Protein AF-A0A8X6MNX5-F1 (afdb_monomer_lite)

Structure (mmCIF, N/CA/C/O backbone):
data_AF-A0A8X6MNX5-F1
#
_entry.id   AF-A0A8X6MNX5-F1
#
loop_
_atom_site.group_PDB
_atom_site.id
_atom_site.type_symbol
_atom_site.label_atom_id
_atom_site.label_alt_id
_atom_site.label_comp_id
_atom_site.label_asym_id
_atom_site.label_entity_id
_atom_site.label_seq_id
_atom_site.pdbx_PDB_ins_code
_atom_site.Cartn_x
_atom_site.Cartn_y
_atom_site.Cartn_z
_atom_site.occupancy
_atom_site.B_iso_or_equiv
_atom_site.auth_seq_id
_atom_site.auth_comp_id
_atom_site.auth_asym_id
_atom_site.auth_atom_id
_atom_site.pdbx_PDB_model_num
ATOM 1 N N . MET A 1 1 ? -9.652 27.162 -1.031 1.00 27.50 1 MET A N 1
ATOM 2 C CA . MET A 1 1 ? -8.454 27.617 -1.769 1.00 27.50 1 MET A CA 1
ATOM 3 C C . MET A 1 1 ? -7.252 27.356 -0.879 1.00 27.50 1 MET A C 1
ATOM 5 O O . MET A 1 1 ? -7.048 28.118 0.055 1.00 27.50 1 MET A O 1
ATOM 9 N N . SER A 1 2 ? -6.541 26.240 -1.068 1.00 32.56 2 SER A N 1
ATOM 10 C CA . SER A 1 2 ? -5.301 25.998 -0.323 1.00 32.56 2 SER A CA 1
ATOM 11 C C . SER A 1 2 ? -4.197 26.891 -0.894 1.00 32.56 2 SER A C 1
ATOM 13 O O . SER A 1 2 ? -4.080 27.063 -2.109 1.00 32.56 2 SER A O 1
ATOM 15 N N . SER A 1 3 ? -3.437 27.534 -0.014 1.00 28.89 3 SER A N 1
ATOM 16 C CA . SER A 1 3 ? -2.359 28.444 -0.388 1.00 28.89 3 SER A CA 1
ATOM 17 C C . SER A 1 3 ? -1.103 27.656 -0.758 1.00 28.89 3 SER A C 1
ATOM 19 O O . SER A 1 3 ? -0.460 27.050 0.098 1.00 28.89 3 SER A O 1
ATOM 21 N N . PHE A 1 4 ? -0.748 27.699 -2.042 1.00 31.67 4 PHE A N 1
ATOM 22 C CA . PHE A 1 4 ? 0.543 27.278 -2.582 1.00 31.67 4 PHE A CA 1
ATOM 23 C C . PHE A 1 4 ? 1.620 28.273 -2.122 1.00 31.67 4 PHE A C 1
ATOM 25 O O . PHE A 1 4 ? 1.526 29.467 -2.388 1.00 31.67 4 PHE A O 1
ATOM 32 N N . VAL A 1 5 ? 2.652 27.802 -1.431 1.00 34.88 5 VAL A N 1
ATOM 33 C CA . VAL A 1 5 ? 3.869 28.591 -1.172 1.00 34.88 5 VAL A CA 1
ATOM 34 C C . VAL A 1 5 ? 5.020 27.799 -1.762 1.00 34.88 5 VAL A C 1
ATOM 36 O O . VAL A 1 5 ? 5.050 26.595 -1.582 1.00 34.88 5 VAL A O 1
ATOM 39 N N . GLU A 1 6 ? 5.978 28.414 -2.430 1.00 29.05 6 GLU A N 1
ATOM 40 C CA . GLU A 1 6 ? 7.020 27.712 -3.185 1.00 29.05 6 GLU A CA 1
ATOM 41 C C . GLU A 1 6 ? 8.386 28.014 -2.560 1.00 29.05 6 GLU A C 1
ATOM 43 O O . GLU A 1 6 ? 8.758 29.181 -2.449 1.00 29.05 6 GLU A O 1
ATOM 48 N N . ARG A 1 7 ? 9.126 26.993 -2.100 1.00 30.41 7 ARG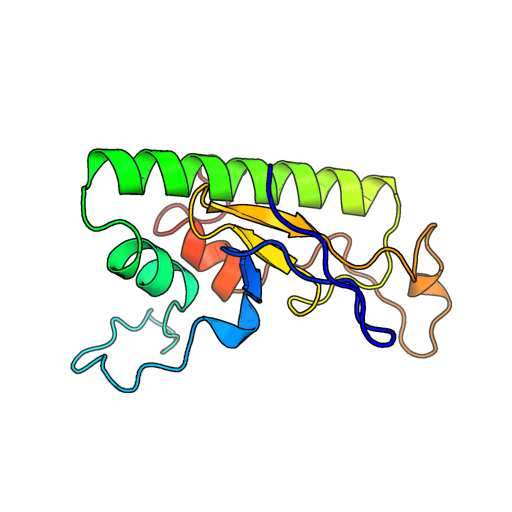 A N 1
ATOM 49 C CA . ARG A 1 7 ? 10.570 27.109 -1.824 1.00 30.41 7 ARG A CA 1
ATOM 50 C C . ARG A 1 7 ? 11.284 25.781 -2.085 1.00 30.41 7 ARG A C 1
ATOM 52 O O . ARG A 1 7 ? 10.981 24.779 -1.446 1.00 30.41 7 ARG A O 1
ATOM 59 N N . SER A 1 8 ? 12.254 25.858 -3.000 1.00 33.12 8 SER A N 1
ATOM 60 C CA . SER A 1 8 ? 13.420 24.980 -3.185 1.00 33.12 8 SER A CA 1
ATOM 61 C C . SER A 1 8 ? 13.166 23.479 -3.370 1.00 33.12 8 SER A C 1
ATOM 63 O O . SER A 1 8 ? 13.208 22.720 -2.408 1.00 33.12 8 SER A O 1
ATOM 65 N N . GLY A 1 9 ? 13.023 23.055 -4.633 1.00 29.41 9 GLY A N 1
ATOM 66 C CA . GLY A 1 9 ? 13.533 21.774 -5.160 1.00 29.41 9 GLY A CA 1
ATOM 67 C C . GLY A 1 9 ? 12.920 20.464 -4.653 1.00 29.41 9 GLY A C 1
ATOM 68 O O . GLY A 1 9 ? 13.259 19.409 -5.175 1.00 29.41 9 GLY A O 1
ATOM 69 N N . VAL A 1 10 ? 12.014 20.513 -3.681 1.00 28.75 10 VAL A N 1
ATOM 70 C CA . VAL A 1 10 ? 11.241 19.371 -3.190 1.00 28.75 10 VAL A CA 1
ATOM 71 C C . VAL A 1 10 ? 9.798 19.618 -3.604 1.00 28.75 10 VAL A C 1
ATOM 73 O O . VAL A 1 10 ? 9.220 20.637 -3.218 1.00 28.75 10 VAL A O 1
ATOM 76 N N . HIS A 1 11 ? 9.225 18.724 -4.416 1.00 34.19 11 HIS A N 1
ATOM 77 C CA . HIS A 1 11 ? 7.792 18.741 -4.715 1.00 34.19 11 HIS A CA 1
ATOM 78 C C . HIS A 1 11 ? 7.026 18.862 -3.393 1.00 34.19 11 HIS A C 1
ATOM 80 O O . HIS A 1 11 ? 7.176 18.042 -2.487 1.00 34.19 11 HIS A O 1
ATOM 86 N N . LYS A 1 12 ? 6.279 19.955 -3.237 1.00 34.47 12 LYS A N 1
ATOM 87 C CA . LYS A 1 12 ? 5.628 20.283 -1.975 1.00 34.47 12 LYS A CA 1
ATOM 88 C C . LYS A 1 12 ? 4.461 19.332 -1.732 1.00 34.47 12 LYS A C 1
ATOM 90 O O . LYS A 1 12 ? 3.555 19.239 -2.553 1.00 34.47 12 LYS A O 1
ATOM 95 N N . TRP A 1 13 ? 4.507 18.641 -0.600 1.00 47.91 13 TRP A N 1
ATOM 96 C CA . TRP A 1 13 ? 3.487 17.700 -0.151 1.00 47.91 13 TRP A CA 1
ATOM 97 C C . TRP A 1 13 ? 2.142 18.395 0.079 1.00 47.91 13 TRP A C 1
ATOM 99 O O . TRP A 1 13 ? 2.102 19.507 0.613 1.00 47.91 13 TRP A O 1
ATOM 109 N N . CYS A 1 14 ? 1.039 17.724 -0.262 1.00 42.41 14 CYS A N 1
ATOM 110 C CA . CYS A 1 14 ? -0.276 18.110 0.241 1.00 42.41 14 CYS A CA 1
ATOM 111 C C . CYS A 1 14 ? -0.271 18.001 1.771 1.00 42.41 14 CYS A C 1
ATOM 113 O O . CYS A 1 14 ? 0.148 16.974 2.321 1.00 42.41 14 CYS A O 1
ATOM 115 N N . GLU A 1 15 ? -0.748 19.045 2.457 1.00 48.75 15 GLU A N 1
ATOM 116 C CA . GLU A 1 15 ? -1.089 18.950 3.877 1.00 48.75 15 GLU A CA 1
ATOM 117 C C . GLU A 1 15 ? -2.017 17.746 4.069 1.00 48.75 15 GLU A C 1
ATOM 119 O O . GLU A 1 15 ? -3.056 17.652 3.422 1.00 48.75 15 GLU A O 1
ATOM 124 N N . GLY A 1 16 ? -1.609 16.802 4.920 1.00 57.53 16 GLY A N 1
ATOM 125 C CA . GLY A 1 16 ? -2.379 15.587 5.182 1.00 57.53 16 GLY A CA 1
ATOM 126 C C . GLY A 1 16 ? -1.799 14.298 4.609 1.00 57.53 16 GLY A C 1
ATOM 127 O O . GLY A 1 16 ? -2.366 13.255 4.875 1.00 57.53 16 GLY A O 1
ATOM 128 N N . THR A 1 17 ? -0.667 14.298 3.905 1.00 55.69 17 THR A N 1
ATOM 129 C CA . THR A 1 17 ? -0.010 13.045 3.470 1.00 55.69 17 THR A CA 1
ATOM 130 C C . THR A 1 17 ? 1.125 12.623 4.415 1.00 55.69 17 THR A C 1
ATOM 132 O O . THR A 1 17 ? 1.735 13.457 5.091 1.00 55.69 17 THR A O 1
ATOM 135 N N . ALA A 1 18 ? 1.407 11.322 4.512 1.00 62.84 18 ALA A N 1
ATOM 136 C CA . ALA A 1 18 ? 2.601 10.797 5.173 1.00 62.84 18 ALA A CA 1
ATOM 137 C C . ALA A 1 18 ? 3.297 9.733 4.324 1.00 62.84 18 ALA A C 1
ATOM 139 O O . ALA A 1 18 ? 2.663 8.913 3.665 1.00 62.84 18 ALA A O 1
ATOM 140 N N . LEU A 1 19 ? 4.627 9.743 4.371 1.00 59.97 19 LEU A N 1
ATOM 141 C CA . LEU A 1 19 ? 5.459 8.705 3.773 1.00 59.97 19 LEU A CA 1
ATOM 142 C C . LEU A 1 19 ? 5.265 7.394 4.529 1.00 59.97 19 LEU A C 1
ATOM 144 O O . LEU A 1 19 ? 5.433 7.376 5.749 1.00 59.97 19 LEU A O 1
ATOM 148 N N . SER A 1 20 ? 4.984 6.305 3.808 1.00 60.19 20 SER A N 1
ATOM 149 C CA . SER A 1 20 ? 4.692 5.003 4.425 1.00 60.19 20 SER A CA 1
ATOM 150 C C . SER A 1 20 ? 5.815 4.522 5.360 1.00 60.19 20 SER A C 1
ATOM 152 O O . SER A 1 20 ? 5.540 4.019 6.443 1.00 60.19 20 SER A O 1
ATOM 154 N N . HIS A 1 21 ? 7.084 4.776 5.023 1.00 60.69 21 HIS A N 1
ATOM 155 C CA . HIS A 1 21 ? 8.230 4.410 5.870 1.00 60.69 21 HIS A CA 1
ATOM 156 C C . HIS A 1 21 ? 8.410 5.283 7.129 1.00 60.69 21 HIS A C 1
ATOM 158 O O . HIS A 1 21 ? 9.162 4.906 8.025 1.00 60.69 21 HIS A O 1
ATOM 164 N N . ASN A 1 22 ? 7.750 6.445 7.209 1.00 56.53 22 ASN A N 1
ATOM 165 C CA . ASN A 1 22 ? 7.835 7.378 8.341 1.00 56.53 22 ASN A CA 1
ATOM 166 C C . ASN A 1 22 ? 6.628 7.295 9.288 1.00 56.53 22 ASN A C 1
ATOM 168 O O . ASN A 1 22 ? 6.540 8.098 10.217 1.00 56.53 22 ASN A O 1
ATOM 172 N N . LEU A 1 23 ? 5.705 6.353 9.071 1.00 61.03 23 LEU A N 1
ATOM 173 C CA . LEU A 1 23 ? 4.509 6.186 9.907 1.00 61.03 23 LEU A CA 1
ATOM 174 C C . LEU A 1 23 ? 4.819 5.706 11.332 1.00 61.03 23 LEU A C 1
ATOM 176 O O . LEU A 1 23 ? 3.956 5.762 12.197 1.00 61.03 23 LEU A O 1
ATOM 180 N N . ASP A 1 24 ? 6.065 5.319 11.595 1.00 56.00 24 ASP A N 1
ATOM 181 C CA . ASP A 1 24 ? 6.528 4.808 12.878 1.00 56.00 24 ASP A CA 1
ATOM 182 C C . ASP A 1 24 ? 7.531 5.778 13.524 1.00 56.00 24 ASP A C 1
ATOM 184 O O . ASP A 1 24 ? 8.730 5.759 13.232 1.00 56.00 24 ASP A O 1
ATOM 188 N N . ARG A 1 25 ? 7.028 6.689 14.369 1.00 51.47 25 ARG A N 1
ATOM 189 C CA . ARG A 1 25 ? 7.856 7.499 15.292 1.00 51.47 25 ARG A CA 1
ATOM 190 C C . ARG A 1 25 ? 7.242 7.707 16.680 1.00 51.47 25 ARG A C 1
ATOM 192 O O . ARG A 1 25 ? 7.849 8.387 17.510 1.00 51.47 25 ARG A O 1
ATOM 199 N N . SER A 1 26 ? 6.065 7.162 16.977 1.00 44.88 26 SER A N 1
ATOM 200 C CA . SER A 1 26 ? 5.497 7.237 18.322 1.00 44.88 26 SER A CA 1
ATOM 201 C C . SER A 1 26 ? 5.990 6.051 19.157 1.00 44.88 26 SER A C 1
ATOM 203 O O . SER A 1 26 ? 5.513 4.932 19.041 1.00 44.88 26 SER A O 1
ATOM 205 N N . ASN A 1 27 ? 6.915 6.330 20.080 1.00 44.19 27 ASN A N 1
ATOM 206 C CA . ASN A 1 27 ? 7.341 5.479 21.208 1.00 44.19 27 ASN A CA 1
ATOM 207 C C . ASN A 1 27 ? 6.183 5.137 22.194 1.00 44.19 27 ASN A C 1
ATOM 209 O O . ASN A 1 27 ? 6.364 5.158 23.410 1.00 44.19 27 ASN A O 1
ATOM 213 N N . LYS A 1 28 ? 4.958 4.901 21.708 1.00 51.12 28 LYS A N 1
ATOM 214 C CA . LYS A 1 28 ? 3.734 4.766 22.515 1.00 51.12 28 LYS A CA 1
ATOM 215 C C . LYS A 1 28 ? 3.090 3.381 22.465 1.00 51.12 28 LYS A C 1
ATOM 217 O O . LYS A 1 28 ? 2.031 3.201 23.057 1.00 51.12 28 LYS A O 1
ATOM 222 N N . ILE A 1 29 ? 3.710 2.396 21.818 1.00 56.00 29 ILE A N 1
ATOM 223 C CA . ILE A 1 29 ? 3.163 1.038 21.789 1.00 56.00 29 ILE A CA 1
ATOM 224 C C . ILE A 1 29 ? 3.703 0.270 22.999 1.00 56.00 29 ILE A C 1
ATOM 226 O O . ILE A 1 29 ? 4.810 -0.259 22.975 1.00 56.00 29 ILE A O 1
ATOM 230 N N . SER A 1 30 ? 2.934 0.234 24.088 1.00 54.66 30 SER A N 1
ATOM 231 C CA . SER A 1 30 ? 3.298 -0.525 25.293 1.00 54.66 30 SER A CA 1
ATOM 232 C C . SER A 1 30 ? 3.232 -2.044 25.080 1.00 54.66 30 SER A C 1
ATOM 234 O O . SER A 1 30 ? 3.987 -2.775 25.719 1.00 54.66 30 SER A O 1
ATOM 236 N N . HIS A 1 31 ? 2.379 -2.514 24.160 1.00 60.62 31 HIS A N 1
ATOM 237 C CA . HIS A 1 31 ? 2.196 -3.931 23.825 1.00 60.62 31 HIS A CA 1
ATOM 238 C C . HIS A 1 31 ? 1.977 -4.139 22.316 1.00 60.62 31 HIS A C 1
ATOM 240 O O . HIS A 1 31 ? 0.834 -4.262 21.875 1.00 60.62 31 HIS A O 1
ATOM 246 N N . PRO A 1 32 ? 3.048 -4.156 21.506 1.00 66.69 32 PRO A N 1
ATOM 247 C CA . PRO A 1 32 ? 2.927 -4.469 20.088 1.00 66.69 32 PRO A CA 1
ATOM 248 C C . PRO A 1 32 ? 2.466 -5.920 19.893 1.00 66.69 32 PRO A C 1
ATOM 250 O O . PRO A 1 32 ? 3.027 -6.851 20.471 1.00 66.69 32 PRO A O 1
ATOM 253 N N . PHE A 1 33 ? 1.441 -6.107 19.066 1.00 68.88 33 PHE A N 1
ATOM 254 C CA . PHE A 1 33 ? 1.093 -7.386 18.464 1.00 68.88 33 PHE A CA 1
ATOM 255 C C . PHE A 1 33 ? 2.178 -7.773 17.456 1.00 68.88 33 PHE A C 1
ATOM 257 O O . PHE A 1 33 ? 2.436 -7.042 16.496 1.00 68.88 33 PHE A O 1
ATOM 264 N N . TYR A 1 34 ? 2.823 -8.908 17.712 1.00 73.75 34 TYR A N 1
ATOM 265 C CA . TYR A 1 34 ? 3.811 -9.509 16.828 1.00 73.75 34 TYR A CA 1
ATOM 266 C C . TYR A 1 34 ? 3.165 -10.654 16.062 1.00 73.75 34 TYR A C 1
ATOM 268 O O . TYR A 1 34 ? 2.465 -11.482 16.650 1.00 73.75 34 TYR A O 1
ATOM 276 N N . ASP A 1 35 ? 3.451 -10.746 14.767 1.00 72.06 35 ASP A N 1
ATOM 277 C CA . ASP A 1 35 ? 3.136 -11.964 14.032 1.00 72.06 35 ASP A CA 1
ATOM 278 C C . ASP A 1 35 ? 4.024 -13.142 14.489 1.00 72.06 35 ASP A C 1
ATOM 280 O O . ASP A 1 35 ? 4.980 -12.989 15.254 1.00 72.06 35 ASP A O 1
ATOM 284 N N . SER A 1 36 ? 3.730 -14.344 13.985 1.00 75.00 36 SER A N 1
ATOM 285 C CA . SER A 1 36 ? 4.491 -15.571 14.292 1.00 75.00 36 SER A CA 1
ATOM 286 C C . SER A 1 36 ? 5.995 -15.504 13.976 1.00 75.00 36 SER A C 1
ATOM 288 O O . SER A 1 36 ? 6.756 -16.359 14.426 1.00 75.00 36 SER A O 1
ATOM 290 N N . SER A 1 37 ? 6.438 -14.493 13.227 1.00 78.81 37 SER A N 1
ATOM 291 C CA . SER A 1 37 ? 7.839 -14.260 12.876 1.00 78.81 37 SER A CA 1
ATOM 292 C C . SER A 1 37 ? 8.482 -13.096 13.642 1.00 78.81 37 SER A C 1
ATOM 294 O O . SER A 1 37 ? 9.635 -12.758 13.374 1.00 78.81 37 SER A O 1
ATOM 296 N N . GLY A 1 38 ? 7.763 -12.479 14.586 1.00 76.44 38 GLY A N 1
ATOM 297 C CA . GLY A 1 38 ? 8.264 -11.369 15.396 1.00 76.44 38 GLY A CA 1
ATOM 298 C C . GLY A 1 38 ? 8.232 -10.009 14.694 1.00 76.44 38 GLY A C 1
ATOM 299 O O . GLY A 1 38 ? 8.964 -9.106 15.093 1.00 76.44 38 GLY A O 1
ATOM 300 N N . TYR A 1 39 ? 7.417 -9.839 13.652 1.00 78.38 39 TYR A N 1
ATOM 301 C CA . TYR A 1 39 ? 7.262 -8.560 12.956 1.00 78.38 39 TYR A CA 1
ATOM 302 C C . TYR A 1 39 ? 6.078 -7.755 13.502 1.00 78.38 39 TYR A C 1
ATOM 304 O O . TYR A 1 39 ? 5.044 -8.321 13.858 1.00 78.38 39 TYR A O 1
ATOM 312 N N . VAL A 1 40 ? 6.253 -6.431 13.549 1.00 75.88 40 VAL A N 1
ATOM 313 C CA . VAL A 1 40 ? 5.260 -5.460 14.023 1.00 75.88 40 VAL A CA 1
ATOM 314 C C . VAL A 1 40 ? 4.713 -4.690 12.828 1.00 75.88 40 VAL A C 1
ATOM 316 O O . VAL A 1 40 ? 5.459 -4.002 12.129 1.00 75.88 40 VAL A O 1
ATOM 319 N N . GLY A 1 41 ? 3.407 -4.807 12.625 1.00 73.88 41 GLY A N 1
ATOM 320 C CA . GLY A 1 41 ? 2.677 -4.227 11.510 1.00 73.88 41 GLY A CA 1
ATOM 321 C C . GLY A 1 41 ? 2.503 -2.714 11.566 1.00 73.88 41 GLY A C 1
ATOM 322 O O . GLY A 1 41 ? 1.573 -2.217 12.192 1.00 73.88 41 GLY A O 1
ATOM 323 N N . LYS A 1 42 ? 3.383 -1.948 10.913 1.00 80.44 42 LYS A N 1
ATOM 324 C CA . LYS A 1 42 ? 3.388 -0.474 11.024 1.00 80.44 42 LYS A CA 1
ATOM 325 C C . LYS A 1 42 ? 2.138 0.190 10.443 1.00 80.44 42 LYS A C 1
ATOM 327 O O . LYS A 1 42 ? 1.652 1.178 10.993 1.00 80.44 42 LYS A O 1
ATOM 332 N N . ASN A 1 43 ? 1.631 -0.330 9.327 1.00 82.50 43 ASN A N 1
ATOM 333 C CA . ASN A 1 43 ? 0.498 0.280 8.636 1.00 82.50 43 ASN A CA 1
ATOM 334 C C . ASN A 1 43 ? -0.823 -0.041 9.341 1.00 82.50 43 ASN A C 1
ATOM 336 O O . ASN A 1 43 ? -1.694 0.827 9.397 1.00 82.50 43 ASN A O 1
ATOM 340 N N . GLU A 1 44 ? -0.973 -1.233 9.928 1.00 83.12 44 GLU A N 1
ATOM 341 C CA . GLU A 1 44 ? -2.149 -1.550 10.739 1.00 83.12 44 GLU A CA 1
ATOM 342 C C . GLU A 1 44 ? -2.295 -0.585 11.927 1.00 83.12 44 GLU A C 1
ATOM 344 O O . GLU A 1 44 ? -3.372 -0.007 12.105 1.00 83.12 44 GLU A O 1
ATOM 349 N N . TYR A 1 45 ? -1.214 -0.311 12.671 1.00 81.62 45 TYR A N 1
ATOM 350 C CA . TYR A 1 45 ? -1.250 0.685 13.755 1.00 81.62 45 TYR A CA 1
ATOM 351 C C . TYR A 1 45 ? -1.606 2.078 13.255 1.00 81.62 45 TYR A C 1
ATOM 353 O O . TYR A 1 45 ? -2.440 2.745 13.863 1.00 81.62 45 TYR A O 1
ATOM 361 N N . PHE A 1 46 ? -1.026 2.509 12.133 1.00 84.00 46 PHE A N 1
ATOM 362 C CA . PHE A 1 46 ? -1.352 3.805 11.547 1.00 84.00 46 PHE A CA 1
ATOM 363 C C . PHE A 1 46 ? -2.859 3.960 11.294 1.00 84.00 46 PHE A C 1
ATOM 365 O O . PHE A 1 46 ? -3.432 5.000 11.629 1.00 84.00 46 PHE A O 1
ATOM 372 N N . PHE A 1 47 ? -3.517 2.935 10.743 1.00 85.25 47 PHE A N 1
ATOM 373 C CA . PHE A 1 47 ? -4.958 2.987 10.498 1.00 85.25 47 PHE A CA 1
ATOM 374 C C . PHE A 1 47 ? -5.770 3.019 11.792 1.00 85.25 47 PHE A C 1
ATOM 376 O O . PHE A 1 47 ? -6.734 3.780 11.867 1.00 85.25 47 PHE A O 1
ATOM 383 N N . LEU A 1 48 ? -5.376 2.242 12.805 1.00 85.69 48 LEU A N 1
ATOM 384 C CA . LEU A 1 48 ? -6.047 2.222 14.108 1.00 85.69 48 LEU A CA 1
ATOM 385 C C . LEU A 1 48 ? -5.908 3.554 14.862 1.00 85.69 48 LEU A C 1
ATOM 387 O O . LEU A 1 48 ? -6.867 4.009 15.481 1.00 85.69 48 LEU A O 1
ATOM 391 N N . GLU A 1 49 ? -4.741 4.201 14.793 1.00 84.88 49 GLU A N 1
ATOM 392 C CA . GLU A 1 49 ? -4.509 5.503 15.433 1.00 84.88 49 GLU A CA 1
ATOM 393 C C . GLU A 1 49 ? -5.198 6.655 14.687 1.00 84.88 49 GLU A C 1
ATOM 395 O O . GLU A 1 49 ? -5.697 7.591 15.312 1.00 84.88 49 GLU A O 1
ATOM 400 N N . THR A 1 50 ? -5.228 6.602 13.352 1.00 85.25 50 THR A N 1
ATOM 401 C CA . THR A 1 50 ? -5.753 7.696 12.515 1.00 85.25 50 THR A CA 1
ATOM 402 C C . THR A 1 50 ? -7.276 7.651 12.389 1.00 85.25 50 THR A C 1
ATOM 404 O O . THR A 1 50 ? -7.920 8.698 12.319 1.00 85.25 50 THR A O 1
ATOM 407 N N . PHE A 1 51 ? -7.868 6.454 12.386 1.00 89.62 51 PHE A N 1
ATOM 408 C CA . PHE A 1 51 ? -9.303 6.246 12.201 1.00 89.62 51 PHE A CA 1
ATOM 409 C C . PHE A 1 51 ? -9.873 5.404 13.355 1.00 89.62 51 PHE A C 1
ATOM 411 O O . PHE A 1 51 ? -10.050 4.199 13.205 1.00 89.62 51 PHE A O 1
ATOM 418 N N . PRO A 1 52 ? -10.179 6.012 14.515 1.00 88.88 52 PRO A N 1
ATOM 419 C CA . PRO A 1 52 ? -10.670 5.273 15.682 1.00 88.88 52 PRO A CA 1
ATOM 420 C C . PRO A 1 52 ? -12.120 4.787 15.531 1.00 88.88 52 PRO A C 1
ATOM 422 O O . PRO A 1 52 ? -12.539 3.864 16.224 1.00 88.88 52 PRO A O 1
ATOM 425 N N . GLU A 1 53 ? -12.896 5.415 14.645 1.00 93.88 53 GLU A N 1
ATOM 426 C CA . GLU A 1 53 ? -14.282 5.039 14.367 1.00 93.88 53 GLU A CA 1
ATOM 427 C C . GLU A 1 53 ? -14.320 3.793 13.457 1.00 93.88 53 GLU A C 1
ATOM 429 O O . GLU A 1 53 ? -13.823 3.873 12.330 1.00 93.88 53 GLU A O 1
ATOM 434 N N . PRO A 1 54 ? -14.908 2.653 13.882 1.00 93.31 54 PRO A N 1
ATOM 435 C CA . PRO A 1 54 ? -14.802 1.382 13.155 1.00 93.31 54 PRO A CA 1
ATOM 436 C C . PRO A 1 54 ? -15.337 1.415 11.721 1.00 93.31 54 PRO A C 1
ATOM 438 O O . PRO A 1 54 ? -14.765 0.792 10.825 1.00 93.31 54 PRO A O 1
ATOM 441 N N . SER A 1 55 ? -16.431 2.147 11.501 1.00 95.06 55 SER A N 1
ATOM 442 C CA . SER A 1 55 ? -17.038 2.312 10.178 1.00 95.06 55 SER A CA 1
ATOM 443 C C . SER A 1 55 ? -16.088 3.038 9.221 1.00 95.06 55 SER A C 1
ATOM 445 O O . SER A 1 55 ? -15.757 2.521 8.153 1.00 95.06 55 SER A O 1
ATOM 447 N N . ALA A 1 56 ? -15.555 4.181 9.659 1.00 93.06 56 ALA A N 1
ATOM 448 C CA . ALA A 1 56 ? -14.560 4.940 8.917 1.00 93.06 56 ALA A CA 1
ATOM 449 C C . ALA A 1 56 ? -13.276 4.126 8.706 1.00 93.06 56 ALA A C 1
ATOM 451 O O . ALA A 1 56 ? -12.788 4.048 7.586 1.00 93.06 56 ALA A O 1
ATOM 452 N N . TRP A 1 57 ? -12.745 3.468 9.740 1.00 93.19 57 TRP A N 1
ATOM 453 C CA . TRP A 1 57 ? -11.559 2.613 9.631 1.00 93.19 57 TRP A CA 1
ATOM 454 C C . TRP A 1 57 ? -11.696 1.571 8.521 1.00 93.19 57 TRP A C 1
ATOM 456 O O . TRP A 1 57 ? -10.800 1.427 7.685 1.00 93.19 57 TRP A O 1
ATOM 466 N N . PHE A 1 58 ? -12.838 0.879 8.479 1.00 93.81 58 PHE A N 1
ATOM 467 C CA . PHE A 1 58 ? -13.096 -0.1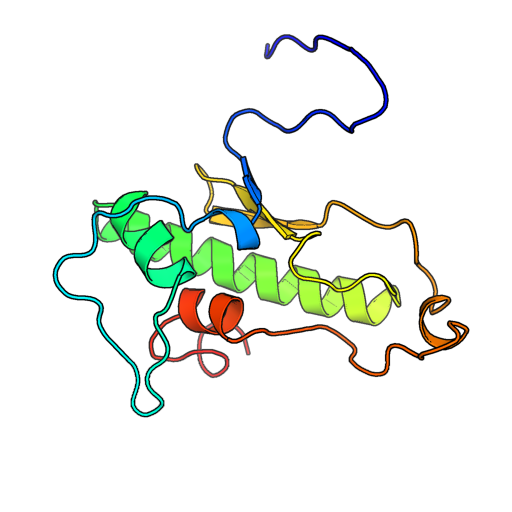40 7.471 1.00 93.81 58 PHE A CA 1
ATOM 468 C C . PHE A 1 58 ? -13.112 0.462 6.063 1.00 93.81 58 PHE A C 1
ATOM 470 O O . PHE A 1 58 ? -12.423 -0.043 5.176 1.00 93.81 58 PHE A O 1
ATOM 477 N N . GLU A 1 59 ? -13.832 1.567 5.859 1.00 95.81 59 GLU A N 1
ATOM 478 C CA . GLU A 1 59 ? -13.884 2.262 4.568 1.00 95.81 59 GLU A CA 1
ATOM 479 C C . GLU A 1 59 ? -12.499 2.735 4.107 1.00 95.81 59 GLU A C 1
ATOM 481 O O . GLU A 1 59 ? -12.105 2.490 2.965 1.00 95.81 59 GLU A O 1
ATOM 486 N N . ARG A 1 60 ? -11.723 3.350 5.005 1.00 94.56 60 ARG A N 1
ATOM 487 C CA . ARG A 1 60 ? -10.367 3.844 4.725 1.00 94.56 60 ARG A CA 1
ATOM 488 C C . ARG A 1 60 ? -9.423 2.711 4.361 1.00 94.56 60 ARG A C 1
ATOM 490 O O . ARG A 1 60 ? -8.686 2.812 3.382 1.00 94.56 60 ARG A O 1
ATOM 497 N N . ARG A 1 61 ? -9.502 1.590 5.073 1.00 94.06 61 ARG A N 1
ATOM 498 C CA . ARG A 1 61 ? -8.729 0.393 4.741 1.00 94.06 61 ARG A CA 1
ATOM 499 C C . ARG A 1 61 ? -9.122 -0.192 3.383 1.00 94.06 61 ARG A C 1
ATOM 501 O O . ARG A 1 61 ? -8.244 -0.622 2.640 1.00 94.06 61 ARG A O 1
ATOM 508 N N . GLN A 1 62 ? -10.401 -0.167 3.003 1.00 95.38 62 GLN A N 1
ATOM 509 C CA . GLN A 1 62 ? -10.805 -0.572 1.650 1.00 95.38 62 GLN A CA 1
ATOM 510 C C . GLN A 1 62 ? -10.238 0.366 0.572 1.00 95.38 62 GLN A C 1
ATOM 512 O O . GLN A 1 62 ? -9.757 -0.119 -0.453 1.00 95.38 62 GLN A O 1
ATOM 517 N N . SER A 1 63 ? -10.251 1.684 0.793 1.00 94.94 63 SER A N 1
ATOM 518 C CA . SER A 1 63 ? -9.636 2.660 -0.123 1.00 94.94 63 SER A CA 1
ATOM 519 C C . SER A 1 63 ? -8.126 2.459 -0.252 1.00 94.94 63 SER A C 1
ATOM 521 O O . SER A 1 63 ? -7.588 2.477 -1.363 1.00 94.94 63 SER A O 1
ATOM 523 N N . TYR A 1 64 ? -7.447 2.170 0.858 1.00 93.62 64 TYR A N 1
ATOM 524 C CA . TYR A 1 64 ? -6.037 1.793 0.863 1.00 93.62 64 TYR A CA 1
ATOM 525 C C . TYR A 1 64 ? -5.772 0.564 -0.016 1.00 93.62 64 TYR A C 1
ATOM 527 O O . TYR A 1 64 ? -4.998 0.643 -0.966 1.00 93.62 64 TYR A O 1
ATOM 535 N N . ILE A 1 65 ? -6.464 -0.555 0.226 1.00 94.25 65 ILE A N 1
ATOM 536 C CA . ILE A 1 65 ? -6.226 -1.802 -0.521 1.00 94.25 65 ILE A CA 1
ATOM 537 C C . ILE A 1 65 ? -6.473 -1.600 -2.024 1.00 94.25 65 ILE A C 1
ATOM 539 O O . ILE A 1 65 ? -5.659 -2.017 -2.850 1.00 94.25 65 ILE A O 1
ATOM 543 N N . LYS A 1 66 ? -7.564 -0.912 -2.386 1.00 94.38 66 LYS A N 1
ATOM 544 C CA . LYS A 1 66 ? -7.912 -0.631 -3.788 1.00 94.38 66 LYS A CA 1
ATOM 545 C C . LYS A 1 66 ? -6.881 0.263 -4.478 1.00 94.38 66 LYS A C 1
ATOM 547 O O . LYS A 1 66 ? -6.517 -0.003 -5.622 1.00 94.38 66 LYS A O 1
ATOM 552 N N . SER A 1 67 ? -6.393 1.299 -3.798 1.00 91.88 67 SER A N 1
ATOM 553 C CA . SER A 1 67 ? -5.371 2.195 -4.355 1.00 91.88 67 SER A CA 1
ATOM 554 C C . SER A 1 67 ? -4.006 1.510 -4.486 1.00 91.88 67 SER A C 1
ATOM 556 O O . SER A 1 67 ? -3.338 1.699 -5.503 1.00 91.88 67 SER A O 1
ATOM 558 N N . VAL A 1 68 ? -3.624 0.635 -3.545 1.00 90.44 68 VAL A N 1
ATOM 559 C CA . VAL A 1 68 ? -2.430 -0.223 -3.675 1.00 90.44 68 VAL A CA 1
ATOM 560 C C . VAL A 1 68 ? -2.563 -1.156 -4.882 1.00 90.44 68 VAL A C 1
ATOM 562 O O . VAL A 1 68 ? -1.635 -1.237 -5.687 1.00 90.44 68 VAL A O 1
ATOM 565 N N . ALA A 1 69 ? -3.710 -1.823 -5.049 1.00 91.06 69 ALA A N 1
ATOM 566 C CA . ALA A 1 69 ? -3.962 -2.714 -6.184 1.00 91.06 69 ALA A CA 1
ATOM 567 C C . ALA A 1 69 ? -3.860 -1.967 -7.522 1.00 91.06 69 ALA A C 1
ATOM 569 O O . ALA A 1 69 ? -3.074 -2.357 -8.389 1.00 91.06 69 ALA A O 1
ATOM 570 N N . ALA A 1 70 ? -4.564 -0.841 -7.660 1.00 89.88 70 ALA A N 1
ATOM 571 C CA . ALA A 1 70 ? -4.517 -0.019 -8.866 1.00 89.88 70 ALA A CA 1
ATOM 572 C C . ALA A 1 70 ? -3.092 0.475 -9.172 1.00 89.88 70 ALA A C 1
ATOM 574 O O . ALA A 1 70 ? -2.610 0.318 -10.295 1.00 89.88 70 ALA A O 1
ATOM 575 N N . SER A 1 71 ? -2.393 1.005 -8.164 1.00 85.19 71 SER A N 1
ATOM 576 C CA . SER A 1 71 ? -1.012 1.480 -8.300 1.00 85.19 71 SER A CA 1
ATOM 577 C C . SER A 1 71 ? -0.056 0.356 -8.719 1.00 85.19 71 SER A C 1
ATOM 579 O O . SER A 1 71 ? 0.786 0.557 -9.595 1.00 85.19 71 SER A O 1
ATOM 581 N N . SER A 1 72 ? -0.231 -0.857 -8.182 1.00 85.25 72 SER A N 1
ATOM 582 C CA . SER A 1 72 ? 0.595 -2.017 -8.538 1.00 85.25 72 SER A CA 1
ATOM 583 C C . SER A 1 72 ? 0.449 -2.433 -10.005 1.00 85.25 72 SER A C 1
ATOM 585 O O . SER A 1 72 ? 1.451 -2.683 -10.679 1.00 85.25 72 SER A O 1
ATOM 587 N N . ILE A 1 73 ? -0.781 -2.431 -10.528 1.00 86.88 73 ILE A N 1
ATOM 588 C CA . ILE A 1 73 ? -1.074 -2.763 -11.928 1.00 86.88 73 ILE A CA 1
ATOM 589 C C . ILE A 1 73 ? -0.512 -1.678 -12.851 1.00 86.88 73 ILE A C 1
ATOM 591 O O . ILE A 1 73 ? 0.171 -1.987 -13.828 1.00 86.88 73 ILE A O 1
ATOM 595 N N . VAL A 1 74 ? -0.751 -0.404 -12.528 1.00 82.12 74 VAL A N 1
ATOM 596 C CA . VAL A 1 74 ? -0.254 0.731 -13.321 1.00 82.12 74 VAL A CA 1
ATOM 597 C C . VAL A 1 74 ? 1.276 0.748 -13.353 1.00 82.12 74 VAL A C 1
ATOM 599 O O . VAL A 1 74 ? 1.864 0.872 -14.427 1.00 82.12 74 VAL A O 1
ATOM 602 N N . GLY A 1 75 ? 1.928 0.565 -12.202 1.00 78.75 75 GLY A N 1
ATOM 603 C CA . GLY A 1 75 ? 3.387 0.525 -12.099 1.00 78.75 75 GLY A CA 1
ATOM 604 C C . GLY A 1 75 ? 4.015 -0.639 -12.868 1.00 78.75 75 GLY A C 1
ATOM 605 O O . GLY A 1 75 ? 5.094 -0.480 -13.452 1.00 78.75 75 GLY A O 1
ATOM 606 N N . TYR A 1 76 ? 3.322 -1.780 -12.930 1.00 80.44 76 TYR A N 1
ATOM 607 C CA . TYR A 1 76 ? 3.725 -2.904 -13.767 1.00 80.44 76 TYR A CA 1
ATOM 608 C C . TYR A 1 76 ? 3.635 -2.564 -15.258 1.00 80.44 76 TYR A C 1
ATOM 610 O O . TYR A 1 76 ? 4.637 -2.681 -15.961 1.00 80.44 76 TYR A O 1
ATOM 618 N N . ILE A 1 77 ? 2.475 -2.082 -15.722 1.00 80.62 77 ILE A N 1
ATOM 619 C CA . ILE A 1 77 ? 2.229 -1.765 -17.139 1.00 80.62 77 ILE A CA 1
ATOM 620 C C . ILE A 1 77 ? 3.183 -0.674 -17.643 1.00 80.62 77 ILE A C 1
ATOM 622 O O . ILE A 1 77 ? 3.717 -0.780 -18.744 1.00 80.62 77 ILE A O 1
ATOM 626 N N . MET A 1 78 ? 3.422 0.370 -16.846 1.00 75.75 78 MET A N 1
ATOM 627 C CA . MET A 1 78 ? 4.313 1.474 -17.225 1.00 75.75 78 MET A CA 1
ATOM 628 C C . MET A 1 78 ? 5.806 1.138 -17.085 1.00 75.75 78 MET A C 1
ATOM 630 O O . MET A 1 78 ? 6.658 1.880 -17.581 1.00 75.75 78 MET A O 1
ATOM 634 N N . GLY A 1 79 ? 6.150 0.051 -16.390 1.00 70.50 79 GLY A N 1
ATOM 635 C CA . GLY A 1 79 ? 7.539 -0.325 -16.145 1.00 70.50 79 GLY A CA 1
ATOM 636 C C . GLY A 1 79 ? 8.298 0.676 -15.262 1.00 70.50 79 GLY A C 1
ATOM 637 O O . GLY A 1 79 ? 9.468 0.945 -15.539 1.00 70.50 79 GLY A O 1
ATOM 638 N N . LEU A 1 80 ? 7.655 1.235 -14.228 1.00 71.44 80 LEU A N 1
ATOM 639 C CA . LEU A 1 80 ? 8.261 2.217 -13.309 1.00 71.44 80 LEU A CA 1
ATOM 640 C C . LEU A 1 80 ? 9.384 1.587 -12.483 1.00 71.44 80 LEU A C 1
ATOM 642 O O . LEU A 1 80 ? 9.092 0.777 -11.633 1.00 71.44 80 LEU A O 1
ATOM 646 N N . GLY A 1 81 ? 10.648 1.924 -12.718 1.00 55.59 81 GLY A N 1
ATOM 647 C CA . GLY A 1 81 ? 11.839 1.292 -12.141 1.00 55.59 81 GLY A CA 1
ATOM 648 C C . GLY A 1 81 ? 12.370 1.863 -10.827 1.00 55.59 81 GLY A C 1
ATOM 649 O O . GLY A 1 81 ? 13.537 1.623 -10.547 1.00 55.59 81 GLY A O 1
ATOM 650 N N . ASP A 1 82 ? 11.578 2.637 -10.081 1.00 59.19 82 ASP A N 1
ATOM 651 C CA . ASP A 1 82 ? 11.960 3.141 -8.752 1.00 59.19 82 ASP A CA 1
ATOM 652 C C . ASP A 1 82 ? 10.896 2.795 -7.699 1.00 59.19 82 ASP A C 1
ATOM 654 O O . ASP A 1 82 ? 10.180 3.637 -7.146 1.00 59.19 82 ASP A O 1
ATOM 658 N N . ARG A 1 83 ? 10.717 1.482 -7.510 1.00 61.97 83 ARG A N 1
ATOM 659 C CA . ARG A 1 83 ? 9.557 0.865 -6.837 1.00 61.97 83 ARG A CA 1
ATOM 660 C C . ARG A 1 83 ? 9.737 0.726 -5.326 1.00 61.97 83 ARG A C 1
ATOM 662 O O . ARG A 1 83 ? 9.249 -0.234 -4.717 1.00 61.97 83 ARG A O 1
ATOM 669 N N . HIS A 1 84 ? 10.506 1.613 -4.709 1.00 64.88 84 HIS A N 1
ATOM 670 C CA . HIS A 1 84 ? 10.788 1.546 -3.282 1.00 64.88 84 HIS A CA 1
ATOM 671 C C . HIS A 1 84 ? 9.693 2.222 -2.442 1.00 64.88 84 HIS A C 1
ATOM 673 O O . HIS A 1 84 ? 9.110 3.227 -2.841 1.00 64.88 84 HIS A O 1
ATOM 679 N N . VAL A 1 85 ? 9.452 1.712 -1.227 1.00 55.66 85 VAL A N 1
ATOM 680 C CA . VAL A 1 85 ? 8.424 2.207 -0.276 1.00 55.66 85 VAL A CA 1
ATOM 681 C C . VAL A 1 85 ? 8.599 3.694 0.074 1.00 55.66 85 VAL A C 1
ATOM 683 O O . VAL A 1 85 ? 7.663 4.351 0.523 1.00 55.66 85 VAL A O 1
ATOM 686 N N . ASN A 1 86 ? 9.775 4.270 -0.190 1.00 56.59 86 ASN A N 1
ATOM 687 C CA . ASN A 1 86 ? 10.020 5.699 -0.008 1.00 56.59 86 ASN A CA 1
ATOM 688 C C . ASN A 1 86 ? 9.304 6.589 -1.040 1.00 56.59 86 ASN A C 1
ATOM 690 O O . ASN A 1 86 ? 9.188 7.783 -0.793 1.00 56.59 86 ASN A O 1
ATOM 694 N N . ASN A 1 87 ? 8.757 6.003 -2.113 1.00 68.62 87 ASN A N 1
ATOM 695 C CA . ASN A 1 87 ? 7.989 6.688 -3.160 1.00 68.62 87 ASN A CA 1
ATOM 696 C C . ASN A 1 87 ? 6.476 6.465 -3.040 1.00 68.62 87 ASN A C 1
ATOM 698 O O . ASN A 1 87 ? 5.722 6.794 -3.956 1.00 68.62 87 ASN A O 1
ATOM 702 N N . ILE A 1 88 ? 6.026 5.904 -1.915 1.00 75.06 88 ILE A N 1
ATOM 703 C CA . ILE A 1 88 ? 4.613 5.692 -1.616 1.00 75.06 88 ILE A CA 1
ATOM 704 C C . ILE A 1 88 ? 4.214 6.588 -0.444 1.00 75.06 88 ILE A C 1
ATOM 706 O O . ILE A 1 88 ? 4.680 6.438 0.692 1.00 75.06 88 ILE A O 1
ATOM 710 N N . LEU A 1 89 ? 3.318 7.521 -0.741 1.00 82.38 89 LEU A N 1
ATOM 711 C CA . LEU A 1 89 ? 2.567 8.270 0.250 1.00 82.38 89 LEU A CA 1
ATOM 712 C C . LEU A 1 89 ? 1.253 7.578 0.571 1.00 82.38 89 LEU A C 1
ATOM 714 O O . LEU A 1 89 ? 0.637 6.972 -0.302 1.00 82.38 89 LEU A O 1
ATOM 718 N N . ILE A 1 90 ? 0.797 7.781 1.801 1.00 85.25 90 ILE A N 1
ATOM 719 C CA . ILE A 1 90 ? -0.576 7.526 2.220 1.00 85.25 90 ILE A CA 1
ATOM 720 C C . ILE A 1 90 ? -1.206 8.868 2.597 1.00 85.25 90 ILE A C 1
ATOM 722 O O . ILE A 1 90 ? -0.647 9.627 3.399 1.00 85.25 90 ILE A O 1
ATOM 726 N N . ASP A 1 91 ? -2.360 9.176 2.014 1.00 87.00 91 ASP A N 1
ATOM 727 C CA . ASP A 1 91 ? -3.181 10.307 2.443 1.00 87.00 91 ASP A CA 1
ATOM 728 C C . ASP A 1 91 ? -3.834 9.987 3.799 1.00 87.00 91 ASP A C 1
ATOM 730 O O . ASP A 1 91 ? -4.516 8.979 3.952 1.00 87.00 91 ASP A O 1
ATOM 734 N N . LYS A 1 92 ? -3.626 10.821 4.819 1.00 84.56 92 LYS A N 1
ATOM 735 C CA . LYS A 1 92 ? -4.152 10.601 6.178 1.00 84.56 92 LYS A CA 1
ATOM 736 C C . LYS A 1 92 ? -5.653 10.833 6.290 1.00 84.56 92 LYS A C 1
ATOM 738 O O . LYS A 1 92 ? -6.245 10.409 7.273 1.00 84.56 92 LYS A O 1
ATOM 743 N N . ASN A 1 93 ? -6.265 11.518 5.330 1.00 85.94 93 ASN A N 1
ATOM 744 C CA . ASN A 1 93 ? -7.704 11.718 5.302 1.00 85.94 93 ASN A CA 1
ATOM 745 C C . ASN A 1 93 ? -8.370 10.580 4.541 1.00 85.94 93 ASN A C 1
ATOM 747 O O . ASN A 1 93 ? -9.347 10.036 5.040 1.00 85.94 93 ASN A O 1
ATOM 751 N N . THR A 1 94 ? -7.869 10.221 3.354 1.00 87.38 94 THR A N 1
ATOM 752 C CA . THR A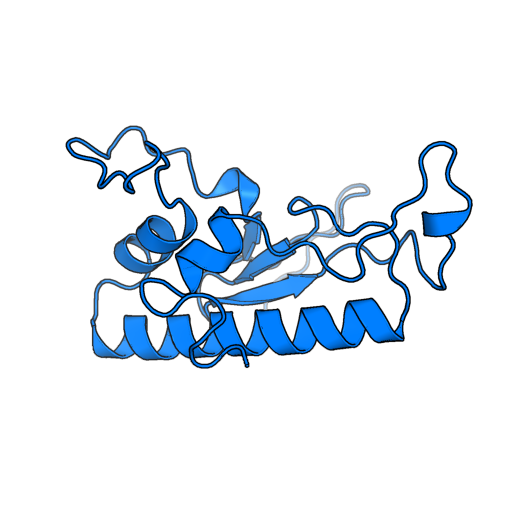 1 94 ? -8.523 9.241 2.470 1.00 87.38 94 THR A CA 1
ATOM 753 C C . THR A 1 94 ? -8.008 7.818 2.613 1.00 87.38 94 THR A C 1
ATOM 755 O O . THR A 1 94 ? -8.739 6.896 2.252 1.00 87.38 94 THR A O 1
ATOM 758 N N . ALA A 1 95 ? -6.816 7.640 3.189 1.00 90.62 95 ALA A N 1
ATOM 759 C CA . ALA A 1 95 ? -6.037 6.401 3.220 1.00 90.62 95 ALA A CA 1
ATOM 760 C C . ALA A 1 95 ? -5.593 5.893 1.840 1.00 90.62 95 ALA A C 1
ATOM 762 O O . ALA A 1 95 ? -5.097 4.774 1.721 1.00 90.62 95 ALA A O 1
ATOM 763 N N . GLU A 1 96 ? -5.733 6.702 0.791 1.00 89.75 96 GLU A N 1
ATOM 764 C CA . GLU A 1 96 ? -5.320 6.311 -0.552 1.00 89.75 96 GLU A CA 1
ATOM 765 C C . GLU A 1 96 ? -3.804 6.415 -0.723 1.00 89.75 96 GLU A C 1
ATOM 767 O O . GLU A 1 96 ? -3.145 7.317 -0.195 1.00 89.75 96 GLU A O 1
ATOM 772 N N . VAL A 1 97 ? -3.255 5.473 -1.487 1.00 87.38 97 VAL A N 1
ATOM 773 C CA . VAL A 1 97 ? -1.846 5.447 -1.862 1.00 87.38 97 VAL A CA 1
ATOM 774 C C . VAL A 1 97 ? -1.586 6.358 -3.055 1.00 87.38 97 VAL A C 1
ATOM 776 O O . VAL A 1 97 ? -2.213 6.225 -4.105 1.00 87.38 97 VAL A O 1
ATOM 779 N N . VAL A 1 98 ? -0.588 7.230 -2.911 1.00 81.81 98 VAL A N 1
ATOM 780 C CA . VAL A 1 98 ? -0.108 8.123 -3.969 1.00 81.81 98 VAL A CA 1
ATOM 781 C C . VAL A 1 98 ? 1.357 7.812 -4.266 1.00 81.81 98 VAL A C 1
ATOM 783 O O . VAL A 1 98 ? 2.207 7.870 -3.377 1.00 81.81 98 VAL A O 1
ATOM 786 N N . HIS A 1 99 ? 1.657 7.485 -5.524 1.00 77.00 99 HIS A N 1
ATOM 787 C CA . HIS A 1 99 ? 3.032 7.322 -5.993 1.00 77.00 99 HIS A CA 1
ATOM 788 C C . HIS A 1 99 ? 3.611 8.689 -6.364 1.00 77.00 99 HIS A C 1
ATOM 790 O O . HIS A 1 99 ? 2.976 9.447 -7.097 1.00 77.00 99 HIS A O 1
ATOM 796 N N . ILE A 1 100 ? 4.794 9.013 -5.849 1.00 70.00 100 ILE A N 1
ATOM 797 C CA . ILE A 1 100 ? 5.367 10.368 -5.954 1.00 70.00 100 ILE A CA 1
ATOM 798 C C . ILE A 1 100 ? 6.607 10.471 -6.830 1.00 70.00 100 ILE A C 1
ATOM 800 O O . ILE A 1 100 ? 7.044 11.582 -7.115 1.00 70.00 100 ILE A O 1
ATOM 804 N N . ASP A 1 101 ? 7.156 9.343 -7.271 1.00 64.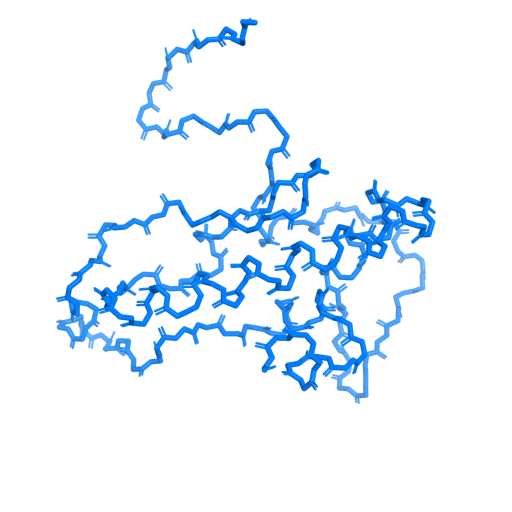19 101 ASP A N 1
ATOM 805 C CA . ASP A 1 101 ? 8.330 9.341 -8.132 1.00 64.19 101 ASP A CA 1
ATOM 806 C C . ASP A 1 101 ? 8.065 8.540 -9.406 1.00 64.19 101 ASP A C 1
ATOM 808 O O . ASP A 1 101 ? 7.625 7.392 -9.373 1.00 64.19 101 ASP A O 1
ATOM 812 N N . PHE 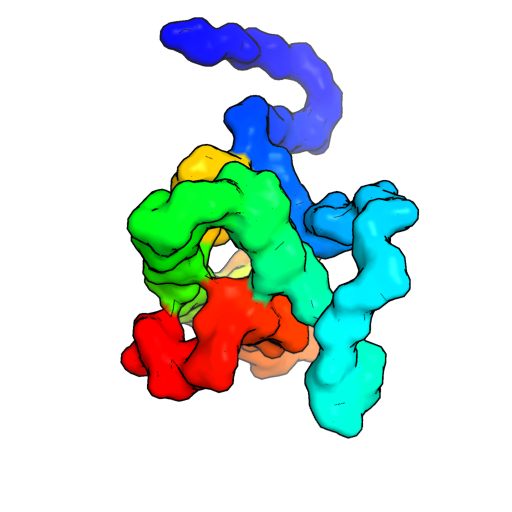A 1 102 ? 8.307 9.175 -10.546 1.00 64.38 102 PHE A N 1
ATOM 813 C CA . PHE A 1 102 ? 8.239 8.565 -11.875 1.00 64.38 102 PHE A CA 1
ATOM 814 C C . PHE A 1 102 ? 9.569 8.737 -12.628 1.00 64.38 102 PHE A C 1
ATOM 816 O O . PHE A 1 102 ? 9.623 8.543 -13.844 1.00 64.38 102 PHE A O 1
ATOM 823 N N . GLY A 1 103 ? 10.646 9.123 -11.932 1.00 59.50 103 GLY A N 1
ATOM 824 C CA . GLY A 1 103 ? 11.943 9.466 -12.518 1.00 59.50 103 GLY A CA 1
ATOM 825 C C . GLY A 1 103 ? 12.595 8.314 -13.284 1.00 59.50 103 GLY A C 1
ATOM 826 O O . GLY A 1 103 ? 13.271 8.540 -14.291 1.00 59.50 103 GLY A O 1
ATOM 827 N N . ILE A 1 104 ? 12.326 7.070 -12.877 1.00 59.47 104 ILE A N 1
ATOM 828 C CA . ILE A 1 104 ? 12.694 5.861 -13.617 1.00 59.47 104 ILE A CA 1
ATOM 829 C C . ILE A 1 104 ? 11.408 5.235 -14.167 1.00 59.47 104 ILE A C 1
ATOM 831 O O . ILE A 1 104 ? 10.705 4.521 -13.466 1.00 59.47 104 ILE A O 1
ATOM 835 N N . ALA A 1 105 ? 11.093 5.486 -15.434 1.00 65.75 105 ALA A N 1
ATOM 836 C CA . ALA A 1 105 ? 9.946 4.901 -16.137 1.00 65.75 105 ALA A CA 1
ATOM 837 C C . ALA A 1 105 ? 10.392 4.116 -17.382 1.00 65.75 105 ALA A C 1
ATOM 839 O O . ALA A 1 105 ? 11.554 4.209 -17.793 1.00 65.75 105 ALA A O 1
ATOM 840 N N . PHE A 1 106 ? 9.473 3.363 -17.998 1.00 65.75 106 PHE A N 1
ATOM 841 C CA . PHE A 1 106 ? 9.692 2.640 -19.260 1.00 65.75 106 PHE A CA 1
ATOM 842 C C . PHE A 1 106 ? 10.833 1.616 -19.202 1.00 65.75 106 PHE A C 1
ATOM 844 O O . PHE A 1 106 ? 11.714 1.589 -20.058 1.00 65.75 106 PHE A O 1
ATOM 851 N N . GLU A 1 107 ? 10.841 0.788 -18.157 1.00 62.06 107 GLU A N 1
ATOM 852 C CA . GLU A 1 107 ? 11.786 -0.323 -17.968 1.00 62.06 107 GLU A CA 1
ATOM 853 C C . GLU A 1 107 ? 13.262 0.064 -17.803 1.00 62.06 107 GLU A C 1
ATOM 855 O O . GLU A 1 107 ? 14.123 -0.813 -17.704 1.00 62.06 107 GLU A O 1
ATOM 860 N N . LYS A 1 108 ? 13.576 1.357 -17.665 1.00 64.25 108 LYS A N 1
ATOM 861 C CA . LYS A 1 108 ? 14.947 1.825 -17.400 1.00 64.25 108 LYS A CA 1
ATOM 862 C C . LYS A 1 108 ? 15.555 1.229 -16.122 1.00 64.25 108 LYS A C 1
ATOM 864 O O . LYS A 1 108 ? 16.772 1.101 -16.041 1.00 64.25 108 LYS A O 1
ATOM 869 N N . GLY A 1 109 ? 14.722 0.774 -15.179 1.00 66.50 109 GLY A N 1
ATOM 870 C CA . GLY A 1 109 ? 15.150 0.033 -13.985 1.00 66.50 109 GLY A CA 1
ATOM 871 C C . GLY A 1 109 ? 15.853 -1.304 -14.278 1.00 66.50 109 GLY A C 1
ATOM 872 O O . GLY A 1 109 ? 16.652 -1.763 -13.467 1.00 66.50 109 GLY A O 1
ATOM 873 N N . LYS A 1 110 ? 15.627 -1.917 -15.451 1.00 67.00 110 LYS A N 1
ATOM 874 C CA . LYS A 1 110 ? 16.315 -3.156 -15.868 1.00 67.00 110 LYS A CA 1
ATOM 875 C C . LYS A 1 110 ? 17.753 -2.916 -16.345 1.00 67.00 110 LYS A C 1
ATOM 877 O O . LYS A 1 110 ? 18.524 -3.863 -16.439 1.00 67.00 110 LYS A O 1
ATOM 882 N N . ILE A 1 111 ? 18.093 -1.665 -16.664 1.00 73.75 111 ILE A N 1
ATOM 883 C CA . ILE A 1 111 ? 19.393 -1.247 -17.219 1.00 73.75 111 ILE A CA 1
ATOM 884 C C . ILE A 1 111 ? 20.327 -0.739 -16.098 1.00 73.75 111 ILE A C 1
ATOM 886 O O . ILE A 1 111 ? 21.492 -0.430 -16.333 1.00 73.75 111 ILE A O 1
ATOM 890 N N . LEU A 1 112 ? 19.832 -0.662 -14.858 1.00 72.00 112 LEU A N 1
ATOM 891 C CA . LEU A 1 112 ? 20.639 -0.315 -13.691 1.00 72.00 112 LEU A CA 1
ATOM 892 C C . LEU A 1 112 ? 21.714 -1.377 -13.420 1.00 72.00 112 LEU A C 1
ATOM 894 O O . LEU A 1 112 ? 21.544 -2.551 -13.745 1.00 72.00 112 LEU A O 1
ATOM 898 N N . ALA A 1 113 ? 22.802 -0.964 -12.759 1.00 76.94 113 ALA A N 1
ATOM 899 C CA . ALA A 1 113 ? 23.898 -1.859 -12.366 1.00 76.94 113 ALA A CA 1
ATOM 900 C C . ALA A 1 113 ? 23.413 -3.063 -11.535 1.00 76.94 113 ALA A C 1
ATOM 902 O O . ALA A 1 113 ? 23.934 -4.166 -11.679 1.00 76.94 113 ALA A O 1
ATOM 903 N N . THR A 1 114 ? 22.376 -2.848 -10.721 1.00 75.38 114 THR A N 1
ATOM 904 C CA . THR A 1 114 ? 21.585 -3.905 -10.088 1.00 75.38 114 THR A CA 1
ATOM 905 C C . THR A 1 114 ? 20.166 -3.830 -10.654 1.00 75.38 114 THR A C 1
ATOM 907 O O . THR A 1 114 ? 19.428 -2.918 -10.275 1.00 75.38 114 THR A O 1
ATOM 910 N N . PRO A 1 115 ? 19.771 -4.736 -11.566 1.00 69.69 115 PRO A N 1
ATOM 911 C CA . PRO A 1 115 ? 18.460 -4.680 -12.203 1.00 69.69 115 PRO A CA 1
ATOM 912 C C . PRO A 1 115 ? 17.311 -4.861 -11.208 1.00 69.69 115 PRO A C 1
ATOM 914 O O . PRO A 1 115 ? 17.316 -5.785 -10.390 1.00 69.69 115 PRO A O 1
ATOM 917 N N . GLU A 1 116 ? 16.273 -4.036 -11.330 1.00 67.50 116 GLU A N 1
ATOM 918 C CA . GLU A 1 116 ? 15.006 -4.292 -10.648 1.00 67.50 116 GLU A CA 1
ATOM 919 C C . GLU A 1 116 ? 14.194 -5.355 -11.401 1.00 67.50 116 GLU A C 1
ATOM 921 O O . GLU A 1 116 ? 13.675 -5.107 -12.490 1.00 67.50 116 GLU A O 1
ATOM 926 N N . THR A 1 117 ? 14.064 -6.547 -10.816 1.00 69.00 117 THR A N 1
ATOM 927 C CA . THR A 1 117 ? 13.346 -7.679 -11.430 1.00 69.00 117 THR A CA 1
ATOM 928 C C . THR A 1 117 ? 11.888 -7.800 -10.987 1.00 69.00 117 THR A C 1
ATOM 930 O O . THR A 1 117 ? 11.105 -8.479 -11.650 1.00 69.00 117 THR A O 1
ATOM 933 N N . VAL A 1 118 ? 11.504 -7.153 -9.880 1.00 70.00 118 VAL A N 1
ATOM 934 C CA . VAL A 1 118 ? 10.150 -7.251 -9.319 1.00 70.00 118 VAL A CA 1
ATOM 935 C C . VAL A 1 118 ? 9.198 -6.211 -9.933 1.00 70.00 118 VAL A C 1
ATOM 937 O O . VAL A 1 118 ? 9.541 -5.031 -9.989 1.00 70.00 118 VAL A O 1
ATOM 940 N N . PRO A 1 119 ? 7.988 -6.614 -10.366 1.00 67.12 119 PRO A N 1
ATOM 941 C CA . PRO A 1 119 ? 7.042 -5.738 -11.067 1.00 67.12 119 PRO A CA 1
ATOM 942 C C . PRO A 1 119 ? 6.394 -4.671 -10.171 1.00 67.12 119 PRO A C 1
ATOM 944 O O . PRO A 1 119 ? 6.120 -3.562 -10.624 1.00 67.12 119 PRO A O 1
ATOM 947 N N . PHE A 1 120 ? 6.174 -5.004 -8.900 1.00 74.88 120 PHE A N 1
ATOM 948 C CA . PHE A 1 120 ? 5.719 -4.119 -7.831 1.00 74.88 120 PHE A CA 1
ATOM 949 C C . PHE A 1 120 ? 6.168 -4.721 -6.494 1.00 74.88 120 PHE A C 1
ATOM 951 O O . PHE A 1 120 ? 6.169 -5.945 -6.334 1.00 74.88 120 PHE A O 1
ATOM 958 N N . ARG A 1 121 ? 6.585 -3.887 -5.535 1.00 80.50 121 ARG A N 1
ATOM 959 C CA . ARG A 1 121 ? 7.111 -4.359 -4.249 1.00 80.50 121 ARG A CA 1
ATOM 960 C C . ARG A 1 121 ? 6.026 -4.318 -3.172 1.00 80.50 121 ARG A C 1
ATOM 962 O O . ARG A 1 121 ? 5.885 -3.325 -2.468 1.00 80.50 121 ARG A O 1
ATOM 969 N N . LEU A 1 122 ? 5.316 -5.430 -3.002 1.00 84.62 122 LEU A N 1
ATOM 970 C CA . LEU A 1 122 ? 4.458 -5.665 -1.835 1.00 84.62 122 LEU A CA 1
ATOM 971 C C . LEU A 1 122 ? 5.333 -5.992 -0.618 1.00 84.62 122 LEU A C 1
ATOM 973 O O . LEU A 1 122 ? 5.704 -7.144 -0.400 1.00 84.62 122 LEU A O 1
ATOM 977 N N . THR A 1 123 ? 5.727 -4.975 0.150 1.00 85.56 123 THR A N 1
ATOM 978 C CA . THR A 1 123 ? 6.443 -5.199 1.414 1.00 85.56 123 THR A CA 1
ATOM 979 C C . THR A 1 123 ? 5.509 -5.715 2.500 1.00 85.56 123 THR A C 1
ATOM 981 O O . THR A 1 123 ? 4.288 -5.603 2.401 1.00 85.56 123 THR A O 1
ATOM 984 N N . ARG A 1 124 ? 6.101 -6.242 3.575 1.00 84.25 124 ARG A N 1
ATOM 985 C CA . ARG A 1 124 ? 5.360 -6.700 4.753 1.00 84.25 124 ARG A CA 1
ATOM 986 C C . ARG A 1 124 ? 4.488 -5.598 5.350 1.00 84.25 124 ARG A C 1
ATOM 988 O O . ARG A 1 124 ? 3.336 -5.881 5.628 1.00 84.25 124 ARG A O 1
ATOM 995 N N . ASP A 1 125 ? 4.981 -4.356 5.425 1.00 84.19 125 ASP A N 1
ATOM 996 C CA . ASP A 1 125 ? 4.176 -3.223 5.911 1.00 84.19 125 ASP A CA 1
ATOM 997 C C . ASP A 1 125 ? 2.972 -2.952 4.999 1.00 84.19 125 ASP A C 1
ATOM 999 O O . ASP A 1 125 ? 1.871 -2.686 5.475 1.00 84.19 125 ASP A O 1
ATOM 1003 N N . ILE A 1 126 ? 3.141 -3.037 3.674 1.00 87.69 126 ILE A N 1
ATOM 1004 C CA . ILE A 1 126 ? 2.031 -2.819 2.736 1.00 87.69 126 ILE A CA 1
ATOM 1005 C C . ILE A 1 126 ? 0.958 -3.901 2.898 1.00 87.69 126 ILE A C 1
ATOM 1007 O O . ILE A 1 126 ? -0.230 -3.590 2.959 1.00 87.69 126 ILE A O 1
ATOM 1011 N N . VAL A 1 127 ? 1.373 -5.166 2.992 1.00 90.12 127 VAL A N 1
ATOM 1012 C CA . VAL A 1 127 ? 0.451 -6.297 3.175 1.00 90.12 127 VAL A CA 1
ATOM 1013 C C . VAL A 1 127 ? -0.239 -6.230 4.538 1.00 90.12 127 VAL A C 1
ATOM 1015 O O . VAL A 1 127 ? -1.438 -6.473 4.629 1.00 90.12 127 VAL A O 1
ATOM 1018 N N . ASP A 1 128 ? 0.488 -5.832 5.575 1.00 89.12 128 ASP A N 1
ATOM 1019 C CA . ASP A 1 128 ? -0.034 -5.629 6.924 1.00 89.12 128 ASP A CA 1
ATOM 1020 C C . ASP A 1 128 ? -1.159 -4.581 6.977 1.00 89.12 128 ASP A C 1
ATOM 1022 O O . ASP A 1 128 ? -2.181 -4.791 7.623 1.00 89.12 128 ASP A O 1
ATOM 1026 N N . GLY A 1 129 ? -1.063 -3.508 6.186 1.00 88.56 129 GLY A N 1
ATOM 1027 C CA . GLY A 1 129 ? -2.143 -2.522 6.051 1.00 88.56 129 GLY A CA 1
ATOM 1028 C C . GLY A 1 129 ? -3.449 -3.086 5.462 1.00 88.56 129 GLY A C 1
ATOM 1029 O O . GLY A 1 129 ? -4.520 -2.510 5.654 1.00 88.56 129 GLY A O 1
ATOM 1030 N N . MET A 1 130 ? -3.393 -4.234 4.777 1.00 92.25 130 MET A N 1
ATOM 1031 C CA . MET A 1 130 ? -4.569 -4.974 4.289 1.00 92.25 130 MET A CA 1
ATOM 1032 C C . MET A 1 130 ? -5.193 -5.855 5.392 1.00 92.25 130 MET A C 1
ATOM 1034 O O . MET A 1 130 ? -6.324 -6.338 5.245 1.00 92.25 130 MET A O 1
ATOM 1038 N N . GLY A 1 131 ? -4.458 -6.004 6.504 1.00 88.62 131 GLY A N 1
ATOM 1039 C CA . GLY A 1 131 ? -4.595 -6.865 7.686 1.00 88.62 131 GLY A CA 1
ATOM 1040 C C . GLY A 1 131 ? -4.880 -8.323 7.383 1.00 88.62 131 GLY A C 1
ATOM 1041 O O . GLY A 1 131 ? -4.296 -8.849 6.453 1.00 88.62 131 GLY A O 1
ATOM 1042 N N . ILE A 1 132 ? -5.721 -9.003 8.172 1.00 87.19 132 ILE A N 1
ATOM 1043 C CA . ILE A 1 132 ? -5.650 -10.476 8.285 1.00 87.19 132 ILE A CA 1
ATOM 1044 C C . ILE A 1 132 ? -5.739 -11.272 6.972 1.00 87.19 132 ILE A C 1
ATOM 1046 O O . ILE A 1 132 ? -5.052 -12.277 6.827 1.00 87.19 132 ILE A O 1
ATOM 1050 N N . ASN A 1 133 ? -6.545 -10.823 6.006 1.00 88.94 133 ASN A N 1
ATOM 1051 C CA . ASN A 1 133 ? -6.665 -11.504 4.711 1.00 88.94 133 ASN A CA 1
ATOM 1052 C C . ASN A 1 133 ? -5.480 -11.210 3.774 1.00 88.94 133 ASN A C 1
ATOM 1054 O O . ASN A 1 133 ? -5.305 -11.891 2.765 1.00 88.94 133 ASN A O 1
ATOM 1058 N N . GLY A 1 134 ? -4.676 -10.194 4.088 1.00 90.62 134 GLY A N 1
ATOM 1059 C CA . GLY A 1 134 ? -3.520 -9.772 3.314 1.00 90.62 134 GLY A CA 1
ATOM 1060 C C . GLY A 1 134 ? -3.872 -9.562 1.844 1.00 90.62 134 GLY A C 1
ATOM 1061 O O . GLY A 1 134 ? -4.875 -8.935 1.498 1.00 90.62 134 GLY A O 1
ATOM 1062 N N . VAL A 1 135 ? -3.053 -10.162 0.982 1.00 91.19 135 VAL A N 1
ATOM 1063 C CA . VAL A 1 135 ? -3.221 -10.131 -0.477 1.00 91.19 135 VAL A CA 1
ATOM 1064 C C . VAL A 1 135 ? -4.351 -11.024 -0.992 1.00 91.19 135 VAL A C 1
ATOM 1066 O O . VAL A 1 135 ? -4.756 -10.863 -2.135 1.00 91.19 135 VAL A O 1
ATOM 1069 N N . GLU A 1 136 ? -4.873 -11.951 -0.185 1.00 92.81 136 GLU A N 1
ATOM 1070 C CA . GLU A 1 136 ? -5.945 -12.878 -0.590 1.00 92.81 136 GLU A CA 1
ATOM 1071 C C . GLU A 1 136 ? -7.354 -12.301 -0.342 1.00 92.81 136 GLU A C 1
ATOM 1073 O O . GLU A 1 136 ? -8.356 -12.976 -0.565 1.00 92.81 136 GLU A O 1
ATOM 1078 N N . GLY A 1 137 ? -7.443 -11.054 0.137 1.00 91.88 137 GLY A N 1
ATOM 1079 C CA . GLY A 1 137 ? -8.695 -10.310 0.288 1.00 91.88 137 GLY A CA 1
ATOM 1080 C C . GLY A 1 137 ? -9.006 -9.412 -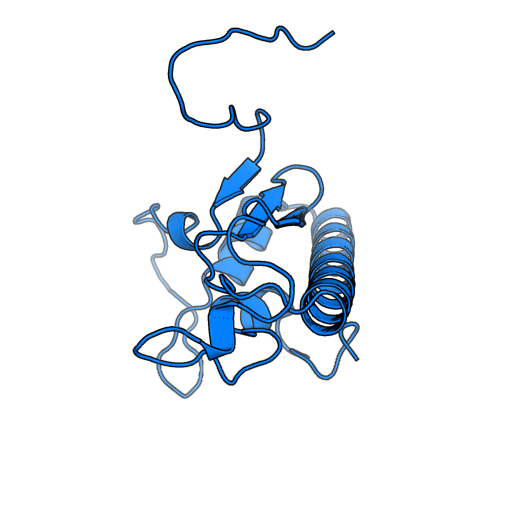0.914 1.00 91.88 137 GLY A C 1
ATOM 1081 O O . GLY A 1 137 ? -8.754 -9.769 -2.057 1.00 91.88 137 GLY A O 1
ATOM 1082 N N . THR A 1 138 ? -9.500 -8.197 -0.642 1.00 92.12 138 THR A N 1
ATOM 1083 C CA . THR A 1 138 ? -9.886 -7.178 -1.646 1.00 92.12 138 THR A CA 1
ATOM 1084 C C . THR A 1 138 ? -8.788 -6.834 -2.667 1.00 92.12 138 THR A C 1
ATOM 1086 O O . THR A 1 138 ? -9.068 -6.206 -3.682 1.00 92.12 138 THR A O 1
ATOM 1089 N N . PHE A 1 139 ? -7.532 -7.189 -2.393 1.00 90.31 139 PHE A N 1
ATOM 1090 C CA . PHE A 1 139 ? -6.406 -6.910 -3.278 1.00 90.31 139 PHE A CA 1
ATOM 1091 C C . PHE A 1 139 ? -6.429 -7.733 -4.583 1.00 90.31 139 PHE A C 1
ATOM 1093 O O . PHE A 1 139 ? -5.894 -7.257 -5.585 1.00 90.31 139 PHE A O 1
ATOM 1100 N N . LYS A 1 140 ? -7.013 -8.938 -4.573 1.00 87.44 140 LYS A N 1
ATOM 1101 C CA . LYS A 1 140 ? -6.945 -9.927 -5.662 1.00 87.44 140 LYS A CA 1
ATOM 1102 C C . LYS A 1 140 ? -8.240 -10.045 -6.457 1.00 87.44 140 LYS A C 1
ATOM 1104 O O . LYS A 1 140 ? -9.327 -9.893 -5.858 1.00 87.44 140 LYS A O 1
#

Sequence (140 aa):
MSSFVERSGVHKWCEGTALSHNLDRSNKISHPFYDSSGYVGKNEYFFLETFPEPSAWFERRQSYIKSVAASSIVGYIMGLGDRHVNNILIDKNTAEVVHIDFGIAFEKGKILATPETVPFRLTRDIVDGMGINGVEGTFK

Radius of gyration: 16.26 Å; chains: 1; bounding box: 41×44×45 Å

Organism: Nephila pilipes (NCBI:txid299642)

InterPro domains:
  IPR000403 Phosphatidylinositol 3-/4-kinase, catalytic domain [PF00454] (46-140)
  IPR000403 Phosphatidylinositol 3-/4-kinase, catalytic domain [PS50290] (1-140)
  IPR000403 Phosphatidylinositol 3-/4-kinase, catalytic domain [SM00146] (1-139)
  IPR011009 Protein kinase-like domain superfamily [SSF56112] (28-138)
  IPR018936 Phosphatidylinositol 3-/4-kinase, conserved site [PS00916] (67-87)
  IPR036940 Phosphatidylinositol 3-/4-kinase, catalytic domain superfamily [G3DSA:1.10.1070.11] (40-140)
  IPR038980 Serine/threonine-protein kinase ATM, plant [PTHR37079] (45-140)

Foldseek 3Di:
DDDDDDDDDDDDDDPQKDQLVPLDDDPPCPDFDADPVRDGQSLQVLLCVLPVDPVVSVQLLLQLLVLLLVCLVVLLVFLQQPQDSRQWMAGSRRRHIDGHDRPRTDNVQCVDPDRDPDSHDPDPNSQCSNPDCRCVPSSD

pLDDT: mean 72.77, std 18.41, range [27.5, 95.81]

Secondary structure (DSSP, 8-state):
-------SSSPPPPTTEEEGGGS---TT-SSPPBPTTS-B-HHHHHHHHH--SHHHHHHHHHHHHHHHHHHHHHHHHHT-S---GGGEEEETTT--EEE---SS-TTGGGGSSS----SS---HHHHHTT-TTGGGSTT-